Protein AF-A0A1Y4UIG3-F1 (afdb_monomer)

Nearest PDB structures (foldseek):
  8a5d-assembly1_U  TM=5.004E-01  e=4.268E-01  Thermocha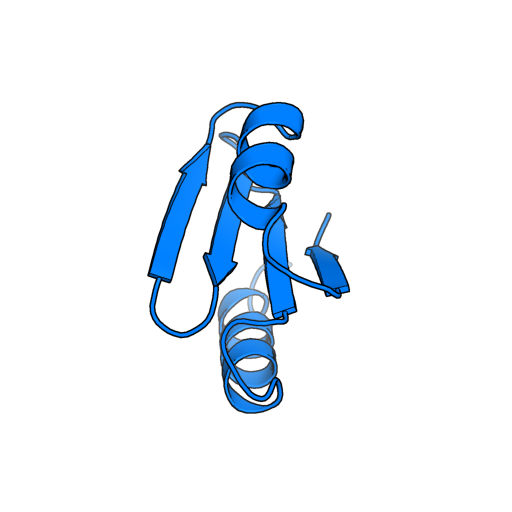etoides thermophila
  8a5p-assembly1_U  TM=5.190E-01  e=5.594E-01  Thermochaetoides thermophila
  3oby-assembly2_B  TM=2.980E-01  e=5.986E-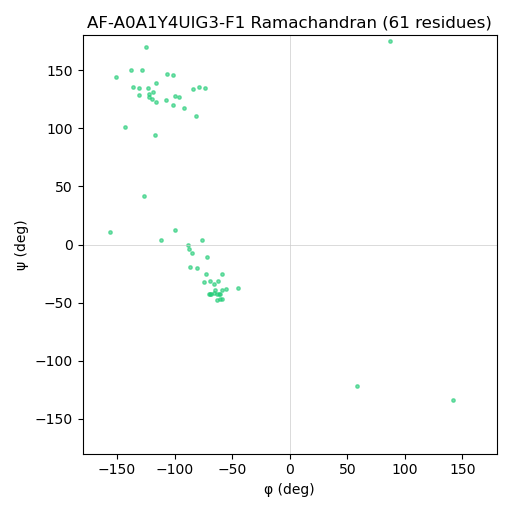01  Archaeoglobus fulgidus
  5ec0-assembly1_A  TM=6.183E-01  e=6.394E+00  Bacillus subtilis

Foldseek 3Di:
DPDPPVVVVVVVLVVDDAQQEKEWEQDPQAIWIDGNPDIDGDNYPVVNVVVNVSHPYYHYHDD

Secondary structure (DSSP, 8-state):
--SSHHHHHHHHHHHS-STTEEEEEEETTEEEEEETTEEEEESSHHHHHHHHTT-SEEEEE--

Sequence (63 aa):
MVKNIESRLDRLKRAIPGPGVGIMHQTETGWTVYRGALQRDFHSEEQAHDFLKPCKTVIVVDV

pLDDT: mean 85.54, std 11.1, range [45.09, 96.44]

Radius of gyration: 11.09 Å; Cα contacts (8 Å, |Δi|>4): 88; chains: 1; bounding box: 21×24×27 Å

Solvent-accessible surface area (backbone atoms only — not comparable to full-atom values): 3747 Å² total; per-residue (Å²): 143,83,86,52,62,67,63,50,49,56,50,48,62,70,72,51,84,53,65,43,38,24,39,40,34,62,52,100,79,29,30,44,31,37,41,62,92,46,72,51,76,31,74,40,70,66,60,47,49,60,73,37,62,83,26,83,41,76,46,79,45,80,128

Mean predicted aligned error: 4.83 Å

Structure (mmCIF, N/CA/C/O backbone):
data_AF-A0A1Y4UIG3-F1
#
_entry.id   AF-A0A1Y4UIG3-F1
#
loop_
_atom_site.group_PDB
_atom_site.id
_atom_site.type_symbol
_atom_site.label_atom_id
_atom_site.label_alt_id
_atom_site.label_comp_id
_atom_site.label_asym_id
_atom_site.label_entity_id
_atom_site.label_seq_id
_atom_site.pdbx_PDB_ins_code
_atom_site.Cartn_x
_atom_site.Cartn_y
_atom_site.Cartn_z
_atom_site.occupancy
_atom_site.B_iso_or_equiv
_atom_site.auth_seq_id
_atom_site.auth_comp_id
_atom_site.auth_asym_id
_atom_site.auth_atom_id
_atom_site.pdbx_PDB_model_num
ATOM 1 N 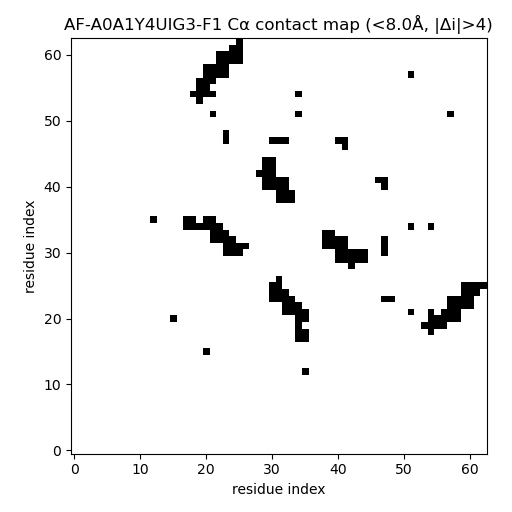N . MET A 1 1 ? 9.515 -14.792 -16.100 1.00 45.09 1 MET A N 1
ATOM 2 C CA . MET A 1 1 ? 8.860 -15.660 -15.095 1.00 45.09 1 MET A CA 1
ATOM 3 C C . MET A 1 1 ? 7.932 -14.790 -14.230 1.00 45.09 1 MET A C 1
ATOM 5 O O . MET A 1 1 ? 8.135 -14.677 -13.038 1.00 45.09 1 MET A O 1
ATOM 9 N N . VAL A 1 2 ? 6.921 -14.148 -14.842 1.00 53.00 2 VAL A N 1
ATOM 10 C CA . VAL A 1 2 ? 6.043 -13.122 -14.215 1.00 53.00 2 VAL A CA 1
ATOM 11 C C . VAL A 1 2 ? 4.569 -13.518 -14.402 1.00 53.00 2 VAL A C 1
ATOM 13 O O . VAL A 1 2 ? 3.731 -12.734 -14.814 1.00 53.00 2 VAL A O 1
ATOM 16 N N . LYS A 1 3 ? 4.235 -14.803 -14.229 1.00 53.25 3 LYS A N 1
ATOM 17 C CA . LYS A 1 3 ? 2.887 -15.318 -14.553 1.00 53.25 3 LYS A CA 1
ATOM 18 C C . LYS A 1 3 ? 1.956 -15.466 -13.347 1.00 53.25 3 LYS A C 1
ATOM 20 O O . LYS A 1 3 ? 0.936 -16.129 -13.468 1.00 53.25 3 LYS A O 1
ATOM 25 N N . ASN A 1 4 ? 2.286 -14.919 -12.171 1.00 72.69 4 ASN A N 1
ATOM 26 C CA . ASN A 1 4 ? 1.435 -15.167 -10.999 1.00 72.69 4 ASN A CA 1
ATOM 27 C C . ASN A 1 4 ? 1.478 -14.134 -9.861 1.00 72.69 4 ASN A C 1
ATOM 29 O O . ASN A 1 4 ? 0.968 -14.439 -8.785 1.00 72.69 4 ASN A O 1
ATOM 33 N N . ILE A 1 5 ? 2.087 -12.954 -10.032 1.00 76.62 5 ILE A N 1
ATOM 34 C CA . ILE A 1 5 ? 2.138 -11.967 -8.937 1.00 76.62 5 ILE A CA 1
ATOM 35 C C . ILE A 1 5 ? 0.753 -11.378 -8.653 1.00 76.62 5 ILE A C 1
ATOM 37 O O . ILE A 1 5 ? 0.333 -11.341 -7.502 1.00 76.62 5 ILE A O 1
ATOM 41 N N . GLU A 1 6 ? -0.012 -11.060 -9.696 1.00 78.81 6 GLU A N 1
ATOM 42 C CA . GLU A 1 6 ? -1.370 -10.518 -9.581 1.00 78.81 6 GLU A CA 1
ATOM 43 C C . GLU A 1 6 ? -2.310 -11.481 -8.848 1.00 78.81 6 GLU A C 1
ATOM 45 O O . GLU A 1 6 ? -2.970 -11.099 -7.886 1.00 78.81 6 GLU A O 1
ATOM 50 N N . SER A 1 7 ? -2.299 -12.769 -9.208 1.00 82.06 7 SER A N 1
ATOM 51 C CA . SER A 1 7 ? -3.149 -13.765 -8.541 1.00 82.06 7 SER A CA 1
ATOM 52 C C . SER A 1 7 ? -2.757 -13.982 -7.070 1.00 82.06 7 SER A C 1
ATOM 54 O O . SER A 1 7 ? -3.619 -14.234 -6.222 1.00 82.06 7 SER A O 1
ATOM 56 N N . ARG A 1 8 ? -1.458 -13.880 -6.747 1.00 83.19 8 ARG A N 1
ATOM 57 C CA . ARG A 1 8 ? -0.942 -13.961 -5.374 1.00 83.19 8 ARG A CA 1
ATOM 58 C C . ARG A 1 8 ? -1.349 -12.731 -4.574 1.00 83.19 8 ARG A C 1
ATOM 60 O O . ARG A 1 8 ? -1.811 -12.897 -3.449 1.00 83.19 8 ARG A O 1
ATOM 67 N N . LEU A 1 9 ? -1.257 -11.539 -5.163 1.00 81.12 9 LEU A N 1
ATOM 68 C CA . LEU A 1 9 ? -1.744 -10.296 -4.571 1.00 81.12 9 LEU A CA 1
ATOM 69 C C . LEU A 1 9 ? -3.253 -10.365 -4.324 1.00 81.12 9 LEU A C 1
ATOM 71 O O . LEU A 1 9 ? -3.700 -10.028 -3.236 1.00 81.12 9 LEU A O 1
ATOM 75 N N . ASP A 1 10 ? -4.043 -10.889 -5.257 1.00 82.12 10 ASP A N 1
ATOM 76 C CA . ASP A 1 10 ? -5.492 -11.023 -5.077 1.00 82.12 10 ASP A CA 1
ATOM 77 C C . ASP A 1 10 ? -5.883 -12.066 -4.028 1.00 82.12 10 ASP A C 1
ATOM 79 O O . ASP A 1 10 ? -6.907 -11.933 -3.353 1.00 82.12 10 ASP A O 1
ATOM 83 N N . ARG A 1 11 ? -5.087 -13.126 -3.863 1.00 83.94 11 ARG A N 1
ATOM 84 C CA . ARG A 1 11 ? -5.242 -14.056 -2.734 1.00 83.94 11 ARG A CA 1
ATOM 85 C C . ARG A 1 11 ? -4.871 -13.384 -1.416 1.00 83.94 11 ARG A C 1
ATOM 87 O O . ARG A 1 11 ? -5.593 -13.553 -0.439 1.00 83.94 11 ARG A O 1
ATOM 94 N N . LEU A 1 12 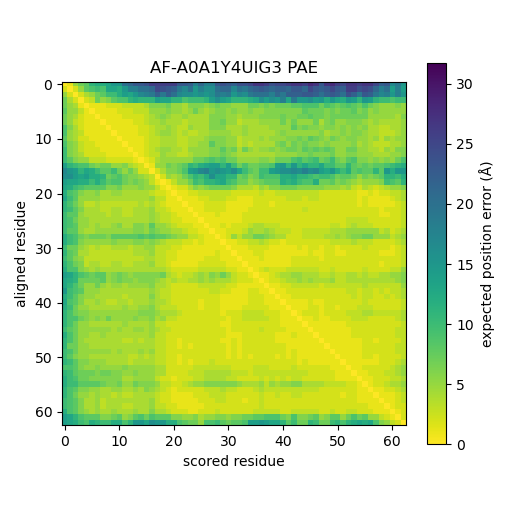? -3.791 -12.607 -1.400 1.00 80.62 12 LEU A N 1
ATOM 95 C CA . LEU A 1 12 ? -3.317 -11.881 -0.225 1.00 80.62 12 LEU A CA 1
ATOM 96 C C . LEU A 1 12 ? -4.345 -10.833 0.232 1.00 80.62 12 LEU A C 1
ATOM 98 O O . LEU A 1 12 ? -4.740 -10.839 1.393 1.00 80.62 12 LEU A O 1
ATOM 102 N N . LYS A 1 13 ? -4.874 -10.020 -0.692 1.00 78.31 13 LYS A N 1
ATOM 103 C CA . LYS A 1 13 ? -5.948 -9.042 -0.436 1.00 78.31 13 LYS A CA 1
ATOM 104 C C . LYS A 1 13 ? -7.195 -9.689 0.174 1.00 78.31 13 LYS A C 1
ATOM 106 O O . LYS A 1 13 ? -7.818 -9.098 1.045 1.00 78.31 13 LYS A O 1
ATOM 111 N N . ARG A 1 14 ? -7.554 -10.902 -0.265 1.00 80.69 14 ARG A N 1
ATOM 112 C CA . ARG A 1 14 ? -8.696 -11.662 0.277 1.00 80.69 14 ARG A CA 1
ATOM 113 C C . ARG A 1 14 ? -8.425 -12.277 1.650 1.00 80.69 14 ARG A C 1
ATOM 115 O O . ARG A 1 14 ? -9.355 -12.429 2.431 1.00 80.69 14 ARG A O 1
ATOM 122 N N . ALA A 1 15 ? -7.180 -12.661 1.925 1.00 80.81 15 ALA A N 1
ATOM 123 C CA . ALA A 1 15 ? -6.788 -13.289 3.186 1.00 80.81 15 ALA A CA 1
ATOM 124 C C . ALA A 1 15 ? -6.584 -12.278 4.324 1.00 80.81 15 ALA A C 1
ATOM 126 O O . ALA A 1 15 ? -6.606 -12.659 5.492 1.00 80.81 15 ALA A O 1
ATOM 127 N N . ILE A 1 16 ? -6.363 -11.005 3.992 1.00 76.25 16 ILE A N 1
ATOM 128 C CA . ILE A 1 16 ? -6.046 -9.961 4.961 1.00 76.25 16 ILE A CA 1
ATOM 129 C C . ILE A 1 16 ? -7.327 -9.253 5.437 1.00 76.25 16 ILE A C 1
ATOM 131 O O . ILE A 1 16 ? -8.007 -8.600 4.642 1.00 76.25 16 ILE A O 1
ATOM 135 N N . PRO A 1 17 ? -7.660 -9.325 6.739 1.00 60.66 17 PRO A N 1
ATOM 136 C CA . PRO A 1 17 ? -8.852 -8.691 7.277 1.00 60.66 17 PRO A CA 1
ATOM 137 C C . PRO A 1 17 ? -8.628 -7.192 7.545 1.00 60.66 17 PRO A C 1
ATOM 139 O O . PRO A 1 17 ? -7.952 -6.795 8.493 1.00 60.66 17 PRO A O 1
ATOM 142 N N . GLY A 1 18 ? -9.289 -6.347 6.751 1.00 69.25 18 GLY A N 1
ATOM 143 C CA . GLY A 1 18 ? -9.599 -4.959 7.109 1.00 69.25 18 GLY A CA 1
ATOM 144 C C . GLY A 1 18 ? -8.539 -3.889 6.783 1.00 69.25 18 GLY A C 1
ATOM 145 O O . GLY A 1 18 ? -7.435 -4.181 6.333 1.00 69.25 18 GLY A O 1
ATOM 146 N N . PRO A 1 19 ? -8.869 -2.602 7.018 1.00 71.31 19 PRO A N 1
ATOM 147 C CA . PRO A 1 19 ? -8.073 -1.440 6.594 1.00 71.31 19 PRO A CA 1
ATOM 148 C C . PRO A 1 19 ? -6.816 -1.183 7.444 1.00 71.31 19 PRO A C 1
ATOM 150 O O . PRO A 1 19 ? -6.161 -0.153 7.266 1.00 71.31 19 PRO A O 1
ATOM 153 N N . GLY A 1 20 ? -6.525 -2.066 8.405 1.00 84.56 20 GLY A N 1
ATOM 154 C CA . GLY A 1 20 ? -5.370 -1.988 9.299 1.00 84.56 20 GLY A CA 1
ATOM 155 C C . GLY A 1 20 ? -4.112 -2.645 8.737 1.00 8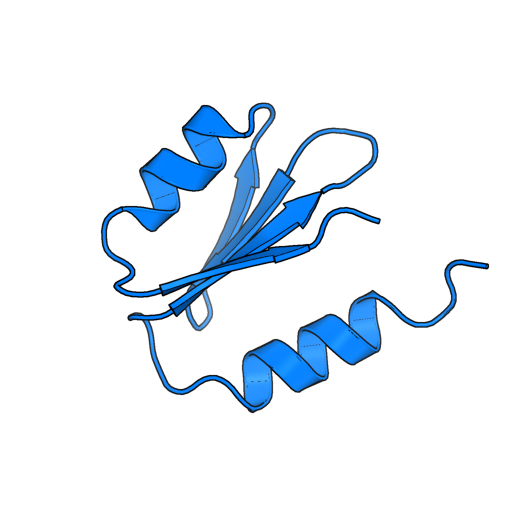4.56 20 GLY A C 1
ATOM 156 O O . GLY A 1 20 ? -3.069 -2.569 9.380 1.00 84.56 20 GLY A O 1
ATOM 157 N N . VAL A 1 21 ? -4.197 -3.269 7.563 1.00 89.12 21 VAL A N 1
ATOM 158 C CA . VAL A 1 21 ? -3.052 -3.863 6.876 1.00 89.12 21 VAL A CA 1
ATOM 159 C C . VAL A 1 21 ? -2.917 -3.236 5.494 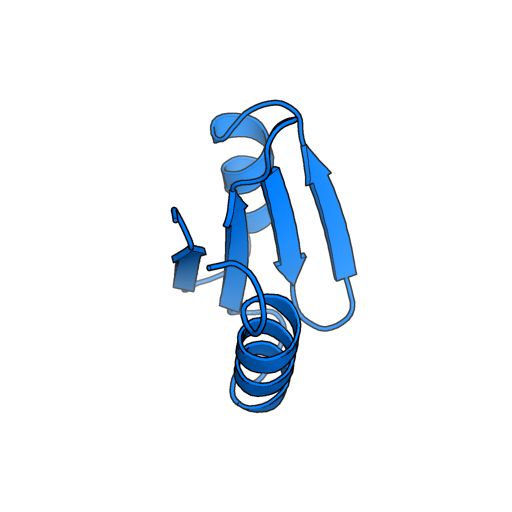1.00 89.12 21 VAL A C 1
ATOM 161 O O . VAL A 1 21 ? -3.889 -3.154 4.740 1.00 89.12 21 VAL A O 1
ATOM 164 N N . GLY A 1 22 ? -1.708 -2.780 5.188 1.00 92.88 22 GLY A N 1
ATOM 165 C CA . GLY A 1 22 ? -1.326 -2.244 3.892 1.00 92.88 22 GLY A CA 1
ATOM 166 C C . GLY A 1 22 ? -0.446 -3.225 3.128 1.00 92.88 22 GLY A C 1
ATOM 167 O O . GLY A 1 22 ? 0.348 -3.944 3.730 1.00 92.88 22 GLY A O 1
ATOM 168 N N . ILE A 1 23 ? -0.568 -3.250 1.807 1.00 92.19 23 ILE A N 1
ATOM 169 C CA . ILE A 1 23 ? 0.341 -3.985 0.921 1.00 92.19 23 ILE A CA 1
ATOM 170 C C . ILE A 1 23 ? 0.999 -2.958 0.008 1.00 92.19 23 ILE A C 1
ATOM 172 O O . ILE A 1 23 ? 0.290 -2.158 -0.591 1.00 92.19 23 ILE A O 1
ATOM 176 N N . MET A 1 24 ? 2.317 -2.994 -0.130 1.00 93.31 24 MET A N 1
ATOM 177 C CA . MET A 1 24 ? 3.067 -2.212 -1.112 1.00 93.31 24 MET A CA 1
ATOM 178 C C . MET A 1 24 ? 3.817 -3.162 -2.035 1.00 93.31 24 MET A C 1
ATOM 180 O O . MET A 1 24 ? 4.542 -4.038 -1.577 1.00 93.31 24 MET A O 1
ATOM 184 N N . HIS A 1 25 ? 3.586 -3.009 -3.332 1.00 92.62 25 HIS A N 1
ATOM 185 C CA . HIS A 1 25 ? 4.138 -3.831 -4.396 1.00 92.62 25 HIS A CA 1
ATOM 186 C C . HIS A 1 25 ? 5.036 -2.969 -5.274 1.00 92.62 25 HIS A C 1
ATOM 188 O O . HIS A 1 25 ? 4.566 -1.967 -5.821 1.00 92.62 25 HIS A O 1
ATOM 194 N N . GLN A 1 26 ? 6.300 -3.358 -5.405 1.00 92.75 26 GLN A N 1
ATOM 195 C CA . GLN A 1 26 ? 7.227 -2.692 -6.305 1.00 92.75 26 GLN A CA 1
ATOM 196 C C . GLN A 1 26 ? 6.891 -3.046 -7.755 1.00 92.75 26 GLN A C 1
ATOM 198 O O . GLN A 1 26 ? 6.615 -4.191 -8.102 1.00 92.75 26 GLN A O 1
ATOM 203 N N . THR A 1 27 ? 6.884 -2.030 -8.602 1.00 90.25 27 THR A N 1
ATOM 204 C CA . THR A 1 27 ? 6.639 -2.116 -10.041 1.00 90.25 27 THR A CA 1
ATOM 205 C C . THR A 1 27 ? 7.817 -1.486 -10.776 1.00 90.25 27 THR A C 1
ATOM 207 O O . THR A 1 27 ? 8.646 -0.808 -10.170 1.00 90.25 27 THR A O 1
ATOM 210 N N . GLU A 1 28 ? 7.873 -1.642 -12.096 1.00 89.25 28 GLU A N 1
ATOM 211 C CA . GLU A 1 28 ? 8.929 -1.037 -12.921 1.00 89.25 28 GLU A CA 1
ATOM 212 C C . GLU A 1 28 ? 8.979 0.498 -12.815 1.00 89.25 28 GLU A C 1
ATOM 214 O O . GLU A 1 28 ? 10.026 1.103 -13.029 1.00 89.25 28 GLU A O 1
ATOM 219 N N . THR A 1 29 ? 7.854 1.137 -12.475 1.00 89.12 29 THR A N 1
ATOM 220 C CA . THR A 1 29 ? 7.701 2.600 -12.469 1.00 89.12 29 THR A CA 1
ATOM 221 C C . THR A 1 29 ? 7.537 3.204 -11.074 1.00 89.12 29 THR A C 1
ATOM 223 O O . THR A 1 29 ? 7.294 4.404 -10.958 1.00 89.12 29 THR A O 1
ATOM 226 N N . GLY A 1 30 ? 7.631 2.400 -10.012 1.00 94.06 30 GLY A N 1
ATOM 227 C CA . GLY A 1 30 ? 7.403 2.852 -8.640 1.00 94.06 30 GLY A CA 1
ATOM 228 C C . GLY A 1 30 ? 6.674 1.807 -7.804 1.00 94.06 30 GLY A C 1
ATOM 229 O O . GLY A 1 30 ? 7.011 0.629 -7.843 1.00 94.06 30 GLY A O 1
ATOM 230 N N . TRP A 1 31 ? 5.655 2.225 -7.061 1.00 95.31 31 TRP A N 1
ATOM 231 C CA . TRP A 1 31 ? 4.984 1.410 -6.051 1.00 95.31 31 TRP A CA 1
ATOM 232 C C . TRP A 1 31 ? 3.470 1.448 -6.205 1.00 95.31 31 TRP A C 1
ATOM 234 O O . TRP A 1 31 ? 2.879 2.523 -6.191 1.00 95.31 31 TRP A O 1
ATOM 244 N N . THR A 1 32 ? 2.832 0.280 -6.243 1.00 93.94 32 THR A N 1
ATOM 245 C CA . THR A 1 32 ? 1.376 0.158 -6.101 1.00 93.94 32 THR A CA 1
ATOM 246 C C . THR A 1 32 ? 1.037 -0.254 -4.678 1.00 93.94 32 THR A C 1
ATOM 248 O O . THR A 1 32 ? 1.536 -1.255 -4.162 1.00 93.94 32 THR A O 1
ATOM 251 N N . VAL A 1 33 ? 0.146 0.496 -4.044 1.00 93.44 33 VAL A N 1
ATOM 252 C CA . VAL A 1 33 ? -0.245 0.315 -2.651 1.00 93.44 33 VAL A CA 1
ATOM 253 C C . VAL A 1 33 ? -1.710 -0.069 -2.536 1.00 93.44 33 VAL A C 1
ATOM 255 O O . VAL A 1 33 ? -2.563 0.522 -3.192 1.00 93.44 33 VAL A O 1
ATOM 258 N N . TYR A 1 34 ? -2.011 -1.006 -1.640 1.00 90.50 34 TYR A N 1
ATOM 259 C CA . TYR A 1 34 ? -3.353 -1.491 -1.345 1.00 90.50 34 TYR A CA 1
ATOM 260 C C . TYR A 1 34 ? -3.684 -1.332 0.142 1.00 90.50 34 TYR A C 1
ATOM 262 O O . TYR A 1 34 ? -2.885 -1.702 1.003 1.00 90.50 34 TYR A O 1
ATOM 270 N N . ARG A 1 35 ? -4.886 -0.833 0.450 1.00 88.81 35 ARG A N 1
ATOM 271 C CA . ARG A 1 35 ? -5.439 -0.736 1.811 1.00 88.81 35 ARG A CA 1
ATOM 272 C C . ARG A 1 35 ? -6.940 -1.020 1.783 1.00 88.81 35 ARG A C 1
ATOM 274 O O . ARG A 1 35 ? -7.741 -0.150 1.438 1.00 88.81 35 ARG A O 1
ATOM 281 N N . GLY A 1 36 ? -7.342 -2.233 2.156 1.00 82.44 36 GLY A N 1
ATOM 282 C CA . GLY A 1 36 ? -8.722 -2.686 1.950 1.00 82.44 36 GLY A CA 1
ATOM 283 C C . GLY A 1 36 ? -9.092 -2.630 0.463 1.00 82.44 36 GLY A C 1
ATOM 284 O O . GLY A 1 36 ? -8.416 -3.242 -0.357 1.00 82.44 36 GLY A O 1
ATOM 285 N N . ALA A 1 37 ? -10.135 -1.870 0.114 1.00 81.00 37 ALA A N 1
ATOM 286 C CA . ALA A 1 37 ? -10.540 -1.642 -1.278 1.00 81.00 37 ALA A CA 1
ATOM 287 C C . ALA A 1 37 ? -9.782 -0.491 -1.972 1.00 81.00 37 ALA A C 1
ATOM 289 O O . ALA A 1 37 ? -9.957 -0.285 -3.170 1.00 81.00 37 ALA A O 1
ATOM 290 N N . LEU A 1 38 ? -8.969 0.280 -1.239 1.00 87.25 38 LEU A N 1
ATOM 291 C CA . LEU A 1 38 ? -8.189 1.371 -1.821 1.00 87.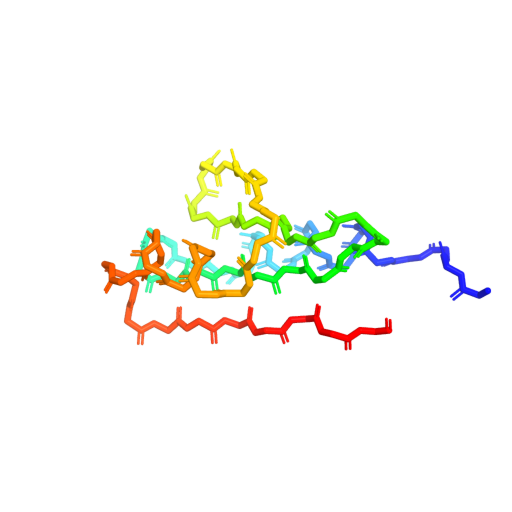25 38 LEU A CA 1
ATOM 292 C C . LEU A 1 38 ? -6.953 0.823 -2.529 1.00 87.25 38 LEU A C 1
ATOM 294 O O . LEU A 1 38 ? -6.232 0.001 -1.963 1.00 87.25 38 LEU A O 1
ATOM 298 N N . GLN A 1 39 ? -6.691 1.350 -3.721 1.00 91.12 39 GLN A N 1
ATOM 299 C CA . GLN A 1 39 ? -5.478 1.123 -4.496 1.00 91.12 39 GLN A CA 1
ATOM 300 C C . GLN A 1 39 ? -4.923 2.472 -4.963 1.00 91.12 39 GLN A C 1
ATOM 302 O O . GLN A 1 39 ? -5.693 3.320 -5.419 1.00 91.12 39 GLN A O 1
ATOM 307 N N . ARG A 1 40 ? -3.609 2.689 -4.832 1.00 94.19 40 ARG A N 1
ATOM 308 C CA . ARG A 1 40 ? -2.950 3.921 -5.285 1.00 94.19 40 ARG A CA 1
ATOM 309 C C . ARG A 1 40 ? -1.502 3.680 -5.690 1.00 94.19 40 ARG A C 1
ATOM 311 O O . ARG A 1 40 ? -0.813 2.913 -5.027 1.00 94.19 40 ARG A O 1
ATOM 318 N N . ASP A 1 41 ? -1.054 4.385 -6.722 1.00 95.94 41 ASP A N 1
ATOM 319 C CA . ASP A 1 41 ? 0.320 4.317 -7.214 1.00 95.94 41 ASP A CA 1
ATOM 320 C C . ASP A 1 41 ? 1.154 5.514 -6.737 1.00 95.94 41 ASP A C 1
ATOM 322 O O . ASP A 1 41 ? 0.647 6.633 -6.597 1.00 95.94 41 ASP A O 1
ATOM 326 N N . PHE A 1 42 ? 2.438 5.269 -6.490 1.00 96.44 42 PHE A N 1
ATOM 327 C CA . PHE A 1 42 ? 3.419 6.234 -6.003 1.00 96.44 42 PHE A CA 1
ATOM 328 C C . PHE A 1 42 ? 4.749 6.070 -6.735 1.00 96.44 42 PHE A C 1
ATOM 330 O O . PHE A 1 42 ? 5.123 4.966 -7.118 1.00 96.44 42 PHE A O 1
ATOM 337 N N . HIS A 1 43 ? 5.498 7.163 -6.888 1.00 95.00 43 HIS A N 1
ATOM 338 C CA . HIS A 1 43 ? 6.809 7.130 -7.549 1.00 95.00 43 HIS A CA 1
ATOM 339 C C . HIS A 1 43 ? 7.951 6.789 -6.582 1.00 95.00 43 HIS A C 1
ATOM 341 O O . HIS A 1 43 ? 9.021 6.383 -7.024 1.00 95.00 43 HIS A O 1
ATOM 347 N N . SER A 1 44 ? 7.741 6.951 -5.271 1.00 95.00 44 SER A N 1
ATOM 348 C CA . SER A 1 44 ? 8.740 6.639 -4.248 1.00 95.00 44 SER A CA 1
ATOM 349 C C . SER A 1 44 ? 8.182 5.737 -3.152 1.00 95.00 44 SER A C 1
ATOM 351 O O . SER A 1 44 ? 6.996 5.790 -2.813 1.00 95.00 44 SER A O 1
ATOM 353 N N . GLU A 1 45 ? 9.076 4.935 -2.577 1.00 94.56 45 GLU A N 1
ATOM 354 C CA . GLU A 1 45 ? 8.788 4.074 -1.429 1.00 94.56 45 GLU A CA 1
ATOM 355 C C . GLU A 1 45 ? 8.312 4.900 -0.226 1.00 94.56 45 GLU A C 1
ATOM 357 O O . GLU A 1 45 ? 7.351 4.531 0.445 1.00 94.56 45 GLU A O 1
ATOM 362 N N . GLU A 1 46 ? 8.916 6.071 -0.005 1.00 95.50 46 GLU A N 1
ATOM 363 C CA . GLU A 1 46 ? 8.547 6.986 1.078 1.00 95.50 46 GLU A CA 1
ATOM 364 C C . GLU A 1 46 ? 7.083 7.434 0.976 1.00 95.50 46 GLU A C 1
ATOM 366 O O . GLU A 1 46 ? 6.348 7.352 1.957 1.00 95.50 46 GLU A O 1
ATOM 371 N N . GLN A 1 47 ? 6.619 7.837 -0.214 1.00 95.88 47 GLN A N 1
ATOM 372 C CA . GLN A 1 47 ? 5.225 8.245 -0.424 1.00 95.88 47 GLN A CA 1
ATOM 373 C C . GLN A 1 47 ? 4.250 7.079 -0.217 1.00 95.88 47 GLN A C 1
ATOM 375 O O . GLN A 1 47 ? 3.180 7.253 0.375 1.00 95.88 47 GLN A O 1
ATOM 380 N N . ALA A 1 48 ? 4.631 5.884 -0.676 1.00 95.19 48 ALA A N 1
ATOM 381 C CA . ALA A 1 48 ? 3.862 4.665 -0.469 1.00 95.19 48 ALA A CA 1
ATOM 382 C C . ALA A 1 48 ? 3.746 4.316 1.026 1.00 95.19 48 ALA A C 1
ATOM 384 O O . ALA A 1 48 ? 2.658 3.986 1.508 1.00 95.19 48 ALA A O 1
ATOM 385 N N . HIS A 1 49 ? 4.843 4.445 1.775 1.00 94.31 49 HIS A N 1
ATOM 386 C CA . HIS A 1 49 ? 4.872 4.243 3.222 1.00 94.31 49 HIS A CA 1
ATOM 387 C C . HIS A 1 49 ? 4.041 5.289 3.964 1.00 94.31 49 HIS A C 1
ATOM 389 O O . HIS A 1 49 ? 3.289 4.936 4.876 1.00 94.31 49 HIS A O 1
ATOM 395 N N . ASP A 1 50 ? 4.120 6.555 3.554 1.00 95.44 50 ASP A N 1
ATOM 396 C CA . ASP A 1 50 ? 3.382 7.653 4.174 1.00 95.44 50 ASP A CA 1
ATOM 397 C C . ASP A 1 50 ? 1.865 7.440 4.072 1.00 95.44 50 ASP A C 1
ATOM 399 O O . ASP A 1 50 ? 1.134 7.563 5.057 1.00 95.44 50 ASP A O 1
ATOM 403 N N . PHE A 1 51 ? 1.394 6.994 2.903 1.00 93.38 51 PHE A N 1
ATOM 404 C CA . PHE A 1 51 ? -0.007 6.633 2.687 1.00 93.38 51 PHE A CA 1
ATOM 405 C C . PHE A 1 51 ? -0.473 5.458 3.563 1.00 93.38 51 PHE A C 1
ATOM 407 O O . PHE A 1 51 ? -1.638 5.406 3.973 1.00 93.38 51 PHE A O 1
ATOM 414 N N . LEU A 1 52 ? 0.429 4.524 3.879 1.00 93.38 52 LEU A N 1
ATOM 415 C CA . LEU A 1 52 ? 0.148 3.372 4.732 1.00 93.38 52 LEU A CA 1
ATOM 416 C C . LEU A 1 52 ? 0.361 3.624 6.226 1.00 93.38 52 LEU A C 1
ATOM 418 O O . LEU A 1 52 ? 0.052 2.721 6.998 1.00 93.38 52 LEU A O 1
ATOM 422 N N . LYS A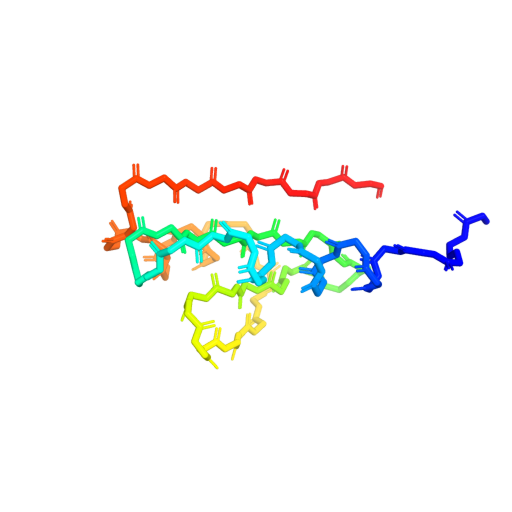 1 53 ? 0.782 4.820 6.666 1.00 93.25 53 LYS A N 1
ATOM 423 C CA . LYS A 1 53 ? 0.919 5.173 8.098 1.00 93.25 53 LYS A CA 1
ATOM 424 C C . LYS A 1 53 ? -0.260 4.748 8.989 1.00 93.25 53 LYS A C 1
ATOM 426 O O . LYS A 1 53 ? -0.017 4.337 10.121 1.00 93.25 53 LYS A O 1
ATOM 431 N N . PRO A 1 54 ? -1.532 4.809 8.539 1.00 90.94 54 PRO A N 1
ATOM 432 C CA . PRO A 1 54 ? -2.659 4.347 9.352 1.00 90.94 54 PRO A CA 1
ATOM 433 C C . PRO A 1 54 ? -2.756 2.818 9.521 1.00 90.94 54 PRO A C 1
ATOM 435 O O . PRO A 1 54 ? -3.596 2.345 10.289 1.00 90.94 54 PRO A O 1
ATOM 438 N N . CYS A 1 55 ? -1.976 2.035 8.773 1.00 90.62 55 CYS A N 1
ATOM 439 C CA . CYS A 1 55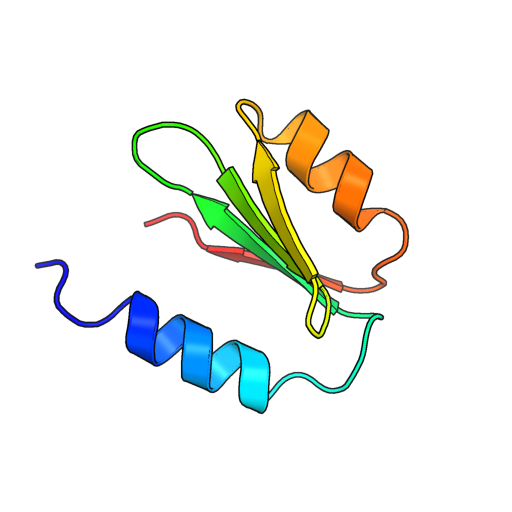 ? -1.954 0.578 8.849 1.00 90.62 55 CYS A CA 1
ATOM 440 C C . CYS A 1 55 ? -1.022 0.127 9.979 1.00 90.62 55 CYS A C 1
ATOM 442 O O . CYS A 1 55 ? 0.108 0.586 10.094 1.00 90.62 55 CYS A O 1
ATOM 444 N N . LYS A 1 56 ? -1.484 -0.823 10.794 1.00 87.88 56 LYS A N 1
ATOM 445 C CA . LYS A 1 56 ? -0.687 -1.454 11.857 1.00 87.88 56 LYS A CA 1
ATOM 446 C C . LYS A 1 56 ? 0.369 -2.408 11.305 1.00 87.88 56 LYS A C 1
ATOM 448 O O . LYS A 1 56 ? 1.356 -2.690 11.974 1.00 87.88 56 LYS A O 1
ATOM 453 N N . THR A 1 57 ? 0.136 -2.939 10.111 1.00 89.06 57 THR A N 1
ATOM 454 C CA . THR A 1 57 ? 1.035 -3.879 9.444 1.00 89.06 57 THR A CA 1
ATOM 455 C C . THR A 1 57 ? 1.158 -3.489 7.982 1.00 89.06 57 THR A C 1
ATOM 457 O O . THR A 1 57 ? 0.152 -3.196 7.336 1.00 89.06 57 THR A O 1
ATOM 460 N N . VAL A 1 58 ? 2.383 -3.495 7.466 1.00 91.06 58 VAL A N 1
ATOM 461 C CA . VAL A 1 58 ? 2.678 -3.250 6.055 1.00 91.06 58 VAL A CA 1
ATOM 462 C C . VAL A 1 58 ? 3.415 -4.462 5.506 1.00 91.06 58 VAL A C 1
ATOM 464 O O . VAL A 1 58 ? 4.400 -4.906 6.089 1.00 91.06 58 VAL A O 1
ATOM 467 N N . ILE A 1 59 ? 2.905 -5.016 4.410 1.00 89.81 59 ILE A N 1
ATOM 468 C CA . ILE A 1 59 ? 3.542 -6.104 3.670 1.00 89.81 59 ILE A CA 1
ATOM 469 C C . ILE A 1 59 ? 4.218 -5.494 2.452 1.00 89.81 59 ILE A C 1
ATOM 471 O O . ILE A 1 59 ? 3.542 -4.904 1.608 1.00 89.81 59 ILE A O 1
ATOM 475 N N . VAL A 1 60 ? 5.533 -5.662 2.366 1.00 90.81 60 VAL A N 1
ATOM 476 C CA . VAL A 1 60 ? 6.334 -5.226 1.222 1.00 90.81 60 VAL A CA 1
ATOM 477 C C . VAL A 1 60 ? 6.533 -6.412 0.288 1.00 90.81 60 VAL A C 1
ATOM 479 O O . VAL A 1 60 ? 6.941 -7.491 0.718 1.00 90.81 60 VAL A O 1
ATOM 482 N N . VAL A 1 61 ? 6.193 -6.219 -0.980 1.00 88.00 61 VAL A N 1
ATOM 483 C CA . VAL A 1 61 ? 6.381 -7.185 -2.059 1.00 88.00 61 VAL A CA 1
ATOM 484 C C . VAL A 1 61 ? 7.346 -6.560 -3.058 1.00 88.00 61 VAL A C 1
ATOM 486 O O . VAL A 1 61 ? 6.933 -5.798 -3.929 1.00 88.00 61 VAL A O 1
ATOM 489 N N . ASP A 1 62 ? 8.620 -6.880 -2.880 1.00 80.62 62 ASP A N 1
ATOM 490 C CA . ASP A 1 62 ? 9.727 -6.544 -3.776 1.00 80.62 62 ASP A CA 1
ATOM 491 C C . ASP A 1 62 ? 10.153 -7.844 -4.489 1.00 80.62 62 ASP A C 1
ATOM 493 O O . ASP A 1 62 ? 10.341 -8.875 -3.829 1.00 80.62 62 ASP A O 1
ATOM 497 N N . VAL A 1 63 ? 10.154 -7.841 -5.826 1.00 69.19 63 VAL A N 1
ATOM 498 C CA . VAL A 1 63 ? 10.348 -9.019 -6.700 1.00 69.19 63 VAL A CA 1
ATOM 499 C C . VAL A 1 63 ? 11.223 -8.700 -7.895 1.00 69.19 63 VAL A C 1
ATOM 501 O O . VAL A 1 63 ? 10.992 -7.650 -8.530 1.00 69.19 63 VAL A O 1
#